Protein AF-A0A7K2QLK9-F1 (afdb_monomer)

Radius of gyration: 21.39 Å; Cα contacts (8 Å, |Δi|>4): 181; chains: 1; bounding box: 41×49×75 Å

Structure (mmCIF, N/CA/C/O backbone):
data_AF-A0A7K2QLK9-F1
#
_entry.id   AF-A0A7K2QLK9-F1
#
loop_
_atom_site.group_PDB
_atom_site.id
_atom_site.type_symbol
_atom_site.label_atom_id
_atom_site.label_alt_id
_atom_site.label_comp_id
_atom_site.label_asym_id
_atom_site.label_entity_id
_atom_site.label_seq_id
_atom_site.pdbx_PDB_ins_code
_atom_site.Cartn_x
_atom_site.Cartn_y
_atom_site.Cartn_z
_atom_site.occupancy
_atom_site.B_iso_or_equiv
_atom_site.auth_seq_id
_atom_site.auth_comp_id
_atom_site.auth_asym_id
_atom_site.auth_atom_id
_atom_site.pdbx_PDB_model_num
ATOM 1 N N . MET A 1 1 ? -3.132 -25.013 -10.137 1.00 38.31 1 MET A N 1
ATOM 2 C CA . MET A 1 1 ? -3.754 -23.718 -9.795 1.00 38.31 1 MET A CA 1
ATOM 3 C C . MET A 1 1 ? -3.634 -22.812 -11.002 1.00 38.31 1 MET A C 1
ATOM 5 O O . MET A 1 1 ? -2.524 -22.435 -11.363 1.00 38.31 1 MET A O 1
ATOM 9 N N . SER A 1 2 ? -4.744 -22.579 -11.692 1.00 38.72 2 SER A N 1
ATOM 10 C CA . SER A 1 2 ? -4.809 -21.760 -12.900 1.00 38.72 2 SER A CA 1
ATOM 11 C C . SER A 1 2 ? -4.421 -20.329 -12.540 1.00 38.72 2 SER A C 1
ATOM 13 O O . SER A 1 2 ? -5.038 -19.720 -11.672 1.00 38.72 2 SER A O 1
ATOM 15 N N . ARG A 1 3 ? -3.359 -19.808 -13.154 1.00 53.41 3 ARG A N 1
ATOM 16 C CA . ARG A 1 3 ? -2.994 -18.397 -13.042 1.00 53.41 3 ARG A CA 1
ATOM 17 C C . ARG A 1 3 ? -4.071 -17.612 -13.781 1.00 53.41 3 ARG A C 1
ATOM 19 O O . ARG A 1 3 ? -3.966 -17.461 -14.993 1.00 53.41 3 ARG A O 1
ATOM 26 N N . GLU A 1 4 ? -5.110 -17.172 -13.076 1.00 55.44 4 GLU A N 1
ATOM 27 C CA . GLU A 1 4 ? -6.045 -16.193 -13.623 1.00 55.44 4 GLU A CA 1
ATOM 28 C C . GLU A 1 4 ? -5.219 -14.997 -14.097 1.00 55.44 4 GLU A C 1
ATOM 30 O O . GLU A 1 4 ? -4.499 -14.347 -13.328 1.00 55.44 4 GLU A O 1
ATOM 35 N N . LEU A 1 5 ? -5.210 -14.797 -15.411 1.00 55.34 5 LEU A N 1
ATOM 36 C CA . LEU A 1 5 ? -4.571 -13.659 -16.042 1.00 55.34 5 LEU A CA 1
ATOM 37 C C . LEU A 1 5 ? -5.441 -12.453 -15.699 1.00 55.34 5 LEU A C 1
ATOM 39 O O . LEU A 1 5 ? -6.409 -12.171 -16.393 1.00 55.34 5 LEU A O 1
ATOM 43 N N . ARG A 1 6 ? -5.126 -11.791 -14.582 1.00 70.88 6 ARG A N 1
ATOM 44 C CA . ARG A 1 6 ? -5.717 -10.495 -14.250 1.00 70.88 6 ARG A CA 1
ATOM 45 C C . ARG A 1 6 ? -5.474 -9.523 -15.402 1.00 70.88 6 ARG A C 1
ATOM 47 O O . ARG A 1 6 ? -4.388 -9.508 -15.990 1.00 70.88 6 ARG A O 1
ATOM 54 N N . GLU A 1 7 ? -6.492 -8.725 -15.697 1.00 86.31 7 GLU A N 1
ATOM 55 C CA . GLU A 1 7 ? -6.406 -7.653 -16.682 1.00 86.31 7 GLU A CA 1
ATOM 56 C C . GLU A 1 7 ? -5.314 -6.637 -16.296 1.00 86.31 7 GLU A C 1
ATOM 58 O O . GLU A 1 7 ? -4.967 -6.512 -15.113 1.00 86.31 7 GLU A O 1
ATOM 63 N N . PRO A 1 8 ? -4.729 -5.920 -17.271 1.00 93.31 8 PRO A N 1
ATOM 64 C CA . PRO A 1 8 ? -3.784 -4.846 -16.994 1.00 93.31 8 PRO A CA 1
ATOM 65 C C . PRO A 1 8 ? -4.350 -3.823 -15.997 1.00 93.31 8 PRO A C 1
ATOM 67 O O . PRO A 1 8 ? -5.506 -3.418 -16.077 1.00 93.31 8 PRO A O 1
ATOM 70 N N . ASN A 1 9 ? -3.520 -3.353 -15.065 1.00 95.81 9 ASN A N 1
ATOM 71 C CA . ASN A 1 9 ? -3.893 -2.284 -14.146 1.00 95.81 9 ASN A CA 1
ATOM 72 C C . ASN A 1 9 ? -3.716 -0.922 -14.837 1.00 95.81 9 ASN A C 1
ATOM 74 O O . ASN A 1 9 ? -2.707 -0.229 -14.659 1.00 95.81 9 ASN A O 1
ATOM 78 N N . GLU A 1 10 ? -4.711 -0.549 -15.641 1.00 96.50 10 GLU A N 1
ATOM 79 C CA . GLU A 1 10 ? -4.739 0.722 -16.373 1.00 96.50 10 GLU A CA 1
ATOM 80 C C . GLU A 1 10 ? -4.730 1.934 -15.435 1.00 96.50 10 GLU A C 1
ATOM 82 O O . GLU A 1 10 ? -4.076 2.934 -15.727 1.00 96.50 10 GLU A O 1
ATOM 87 N N . LYS A 1 11 ? -5.376 1.820 -14.266 1.00 96.69 11 LYS A N 1
ATOM 88 C CA . LYS A 1 11 ? -5.409 2.872 -13.239 1.00 96.69 11 LYS A CA 1
ATOM 89 C C . LYS A 1 11 ? -4.005 3.234 -12.757 1.00 96.69 11 LYS A C 1
ATOM 91 O O . LYS A 1 11 ? -3.632 4.405 -12.759 1.00 96.69 11 LYS A O 1
ATOM 96 N N . LEU A 1 12 ? -3.195 2.234 -12.400 1.00 96.88 12 LEU A N 1
ATOM 97 C CA . LEU A 1 12 ? -1.805 2.461 -12.005 1.00 96.88 12 LEU A CA 1
ATOM 98 C C . LEU A 1 12 ? -0.996 3.074 -13.155 1.00 96.88 12 LEU A C 1
ATOM 100 O O . LEU A 1 12 ? -0.239 4.014 -12.927 1.00 96.88 12 LEU A O 1
ATOM 104 N N . GLY A 1 13 ? -1.173 2.584 -14.386 1.00 96.81 13 GLY A N 1
ATOM 105 C CA . GLY A 1 13 ? -0.514 3.147 -15.567 1.00 96.81 13 GLY A CA 1
ATOM 106 C C . GLY A 1 13 ? -0.833 4.632 -15.778 1.00 96.81 13 GLY A C 1
ATOM 107 O O . GLY A 1 13 ? 0.081 5.444 -15.933 1.00 96.81 13 GLY A O 1
ATOM 108 N N . ALA A 1 14 ? -2.115 4.997 -15.713 1.00 97.31 14 ALA A N 1
ATOM 109 C CA . ALA A 1 14 ? -2.587 6.370 -15.871 1.00 97.31 14 ALA A CA 1
ATOM 110 C C . ALA A 1 14 ? -2.028 7.298 -14.785 1.00 97.31 14 ALA A C 1
ATOM 112 O O . ALA A 1 14 ? -1.502 8.368 -15.091 1.00 97.31 14 ALA A O 1
ATOM 113 N N . VAL A 1 15 ? -2.062 6.875 -13.520 1.00 97.00 15 VAL A N 1
ATOM 114 C CA . VAL A 1 15 ? -1.555 7.684 -12.405 1.00 97.00 15 VAL A CA 1
ATOM 115 C C . VAL A 1 15 ? -0.035 7.873 -12.482 1.00 97.00 15 VAL A C 1
ATOM 117 O O . VAL A 1 15 ? 0.462 8.962 -12.191 1.00 97.00 15 VAL A O 1
ATOM 120 N N . LEU A 1 16 ? 0.725 6.863 -12.924 1.00 97.31 16 LEU A N 1
ATOM 121 C CA . LEU A 1 16 ? 2.170 7.011 -13.139 1.00 97.31 16 LEU A CA 1
ATOM 122 C C . LEU A 1 16 ? 2.493 8.014 -14.250 1.00 97.31 16 LEU A C 1
ATOM 124 O O . LEU A 1 16 ? 3.420 8.813 -14.087 1.00 97.31 16 LEU A O 1
ATOM 128 N N . ALA A 1 17 ? 1.718 8.002 -15.339 1.00 96.75 17 ALA A N 1
ATOM 129 C CA . ALA A 1 17 ? 1.845 8.976 -16.418 1.00 96.75 17 ALA A CA 1
ATOM 130 C C . ALA A 1 17 ? 1.525 10.397 -15.928 1.00 96.75 17 ALA A C 1
ATOM 132 O O . ALA A 1 17 ? 2.330 11.304 -16.134 1.00 96.75 17 ALA A O 1
ATOM 133 N N . LEU A 1 18 ? 0.417 10.573 -15.199 1.00 95.81 18 LEU A N 1
ATOM 134 C CA . LEU A 1 18 ? 0.027 11.855 -14.597 1.00 95.81 18 LEU A CA 1
ATOM 135 C C . LEU A 1 18 ? 1.088 12.393 -13.626 1.00 95.81 18 LEU A C 1
ATOM 137 O O . LEU A 1 18 ? 1.395 13.581 -13.635 1.00 95.81 18 LEU A O 1
ATOM 141 N N . ALA A 1 19 ? 1.686 11.523 -12.809 1.00 94.94 19 ALA A N 1
ATOM 142 C CA . ALA A 1 19 ? 2.735 11.899 -11.864 1.00 94.94 19 ALA A CA 1
ATOM 143 C C . ALA A 1 19 ? 4.116 12.115 -12.519 1.00 94.94 19 ALA A C 1
ATOM 145 O O . ALA A 1 19 ? 5.064 12.530 -11.840 1.00 94.94 19 ALA A O 1
ATOM 146 N N . GLY A 1 20 ? 4.274 11.782 -13.806 1.00 96.50 20 GLY A N 1
ATOM 147 C CA . GLY A 1 20 ? 5.565 11.793 -14.496 1.00 96.50 20 GLY A CA 1
ATOM 148 C C . GLY A 1 20 ? 6.597 10.864 -13.843 1.00 96.50 20 GLY A C 1
ATOM 149 O O . GLY A 1 20 ? 7.784 11.194 -13.773 1.00 96.50 20 GLY A O 1
ATOM 150 N N . ILE A 1 21 ? 6.158 9.728 -13.287 1.00 97.00 21 ILE A N 1
ATOM 151 C CA . ILE A 1 21 ? 7.034 8.748 -12.634 1.00 97.00 21 ILE A CA 1
ATOM 152 C C . ILE A 1 21 ? 7.362 7.617 -13.609 1.00 97.00 21 ILE A C 1
ATOM 154 O O . ILE A 1 21 ? 6.481 6.906 -14.078 1.00 97.00 21 ILE A O 1
ATOM 158 N N . SER A 1 22 ? 8.654 7.373 -13.835 1.00 97.75 22 SER A N 1
ATOM 159 C CA . SER A 1 22 ? 9.108 6.178 -14.552 1.00 97.75 22 SER A CA 1
ATOM 160 C C . SER A 1 22 ? 9.028 4.919 -13.680 1.00 97.75 22 SER A C 1
ATOM 162 O O . SER A 1 22 ? 9.177 4.986 -12.459 1.00 97.75 22 SER A O 1
ATOM 164 N N . ASN A 1 23 ? 8.909 3.743 -14.305 1.00 98.19 23 ASN A N 1
ATOM 165 C CA . ASN A 1 23 ? 8.899 2.452 -13.599 1.00 98.19 23 ASN A CA 1
ATOM 166 C C . ASN A 1 23 ? 10.133 2.252 -12.704 1.00 98.19 23 ASN A C 1
ATOM 168 O O . ASN A 1 23 ? 10.017 1.798 -11.569 1.00 98.19 23 ASN A O 1
ATOM 172 N N . ALA A 1 24 ? 11.319 2.625 -13.192 1.00 98.06 24 ALA A N 1
ATOM 173 C CA . ALA A 1 24 ? 12.546 2.567 -12.398 1.00 98.06 24 ALA A CA 1
ATOM 174 C C . ALA A 1 24 ? 12.509 3.554 -11.217 1.00 98.06 24 ALA A C 1
ATOM 176 O O . ALA A 1 24 ? 12.923 3.214 -10.110 1.00 98.06 24 ALA A O 1
ATOM 177 N N . GLY A 1 25 ? 11.977 4.762 -11.438 1.00 97.94 25 GLY A N 1
ATOM 178 C CA . GLY A 1 25 ? 11.821 5.773 -10.396 1.00 97.94 25 GLY A CA 1
ATOM 179 C C . GLY A 1 25 ? 10.823 5.365 -9.312 1.00 97.94 25 GLY A C 1
ATOM 180 O O . GLY A 1 25 ? 11.072 5.625 -8.136 1.00 97.94 25 GLY A O 1
ATOM 181 N N . LEU A 1 26 ? 9.722 4.702 -9.684 1.00 98.12 26 LEU A N 1
ATOM 182 C CA . LEU A 1 26 ? 8.773 4.143 -8.721 1.00 98.12 26 LEU A CA 1
ATOM 183 C C . LEU A 1 26 ? 9.428 3.038 -7.896 1.00 98.12 26 LEU A C 1
ATOM 185 O O . LEU A 1 26 ? 9.380 3.099 -6.674 1.00 98.12 26 LEU A O 1
ATOM 189 N N . ALA A 1 27 ? 10.069 2.066 -8.552 1.00 98.06 27 ALA A N 1
ATOM 190 C CA . ALA A 1 27 ? 10.718 0.945 -7.877 1.00 98.06 27 ALA A CA 1
ATOM 191 C C . ALA A 1 27 ? 11.729 1.423 -6.825 1.00 98.06 27 ALA A C 1
ATOM 193 O O . ALA A 1 27 ? 11.698 0.965 -5.685 1.00 98.06 27 ALA A O 1
ATOM 194 N N . ARG A 1 28 ? 12.562 2.410 -7.186 1.00 98.06 28 ARG A N 1
ATOM 195 C CA . ARG A 1 28 ? 13.509 3.039 -6.260 1.00 98.06 28 ARG A CA 1
ATOM 196 C C . ARG A 1 28 ? 12.800 3.653 -5.052 1.00 98.06 28 ARG A C 1
ATOM 198 O O . ARG A 1 28 ? 13.114 3.279 -3.933 1.00 98.06 28 ARG A O 1
ATOM 205 N N . ARG A 1 29 ? 11.797 4.512 -5.269 1.00 96.75 29 ARG A N 1
ATOM 206 C CA . ARG A 1 29 ? 11.040 5.146 -4.173 1.00 96.75 29 ARG A CA 1
ATOM 207 C C . ARG A 1 29 ? 10.337 4.136 -3.266 1.00 96.75 29 ARG A C 1
ATOM 209 O O . ARG A 1 29 ? 10.326 4.325 -2.057 1.00 96.75 29 ARG A O 1
ATOM 216 N N . VAL A 1 30 ? 9.767 3.071 -3.828 1.00 95.44 30 VAL A N 1
ATOM 217 C CA . VAL A 1 30 ? 9.118 2.006 -3.046 1.00 95.44 30 VAL A CA 1
ATOM 218 C C . VAL A 1 30 ? 10.138 1.277 -2.172 1.00 95.44 30 VAL A C 1
ATOM 220 O O . VAL A 1 30 ? 9.861 1.037 -1.000 1.00 95.44 30 VAL A O 1
ATOM 223 N N . ASN A 1 31 ? 11.318 0.957 -2.708 1.00 95.38 31 ASN A N 1
ATOM 224 C CA . ASN A 1 31 ? 12.384 0.338 -1.921 1.00 95.38 31 ASN A CA 1
ATOM 225 C C . ASN A 1 31 ? 12.916 1.293 -0.841 1.00 95.38 31 ASN A C 1
ATOM 227 O O . ASN A 1 31 ? 13.104 0.857 0.289 1.00 95.38 31 ASN A O 1
ATOM 231 N N . ASP A 1 32 ? 13.099 2.579 -1.159 1.00 94.81 32 ASP A N 1
ATOM 232 C CA . ASP A 1 32 ? 13.569 3.599 -0.212 1.00 94.81 32 ASP A CA 1
ATOM 233 C C . ASP A 1 32 ? 12.579 3.767 0.955 1.00 94.81 32 ASP A C 1
ATOM 235 O O . ASP A 1 32 ? 12.976 3.748 2.120 1.00 94.81 32 ASP A O 1
ATOM 239 N N . LEU A 1 33 ? 11.276 3.864 0.661 1.00 91.19 33 LEU A N 1
ATOM 240 C CA . LEU A 1 33 ? 10.224 3.908 1.683 1.00 91.19 33 LEU A CA 1
ATOM 241 C C . LEU A 1 33 ? 10.143 2.597 2.477 1.00 91.19 33 LEU A C 1
ATOM 243 O O . LEU A 1 33 ? 9.927 2.620 3.686 1.00 91.19 33 LEU A O 1
ATOM 247 N N . GLY A 1 34 ? 10.335 1.452 1.817 1.00 86.94 34 GLY A N 1
ATOM 248 C CA . GLY A 1 34 ? 10.421 0.155 2.483 1.00 86.94 34 GLY A CA 1
ATOM 249 C C . 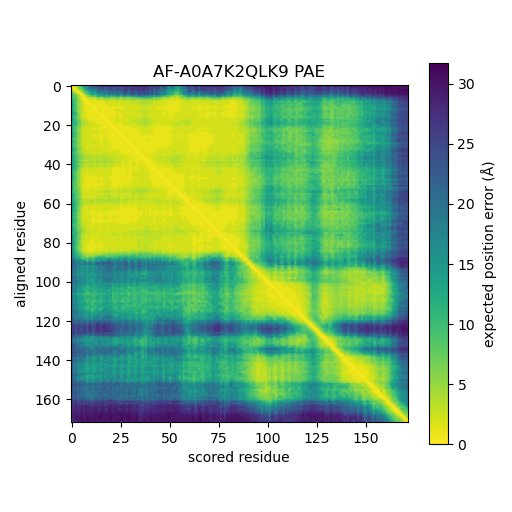GLY A 1 34 ? 11.572 0.107 3.484 1.00 86.94 34 GLY A C 1
ATOM 250 O O . GLY A 1 34 ? 11.359 -0.252 4.639 1.00 86.94 34 GLY A O 1
ATOM 251 N N . ALA A 1 35 ? 12.762 0.550 3.076 1.00 88.38 35 ALA A N 1
ATOM 252 C CA . ALA A 1 35 ? 13.949 0.592 3.922 1.00 88.38 35 ALA A CA 1
ATOM 253 C C . ALA A 1 35 ? 13.759 1.513 5.138 1.00 88.38 35 ALA A C 1
ATOM 255 O O . ALA A 1 35 ? 14.127 1.135 6.248 1.00 88.38 35 ALA A O 1
ATOM 256 N N . GLN A 1 36 ? 13.108 2.670 4.966 1.00 86.75 36 GLN A N 1
ATOM 257 C CA . GLN A 1 36 ? 12.740 3.562 6.078 1.00 86.75 36 GLN A CA 1
ATOM 258 C C . GLN A 1 36 ? 11.809 2.890 7.099 1.00 86.75 36 GLN A C 1
ATOM 260 O O . GLN A 1 36 ? 11.834 3.239 8.276 1.00 86.75 36 GLN A O 1
ATOM 265 N N . ARG A 1 37 ? 11.008 1.908 6.666 1.00 81.44 37 ARG A N 1
ATOM 266 C CA . ARG A 1 37 ? 10.135 1.090 7.525 1.00 81.44 37 ARG A CA 1
ATOM 267 C C . ARG A 1 37 ? 10.793 -0.219 7.987 1.00 81.44 37 ARG A C 1
ATOM 269 O O . ARG A 1 37 ? 10.111 -1.081 8.532 1.00 81.44 37 ARG A O 1
ATOM 276 N N . GLY A 1 38 ? 12.098 -0.391 7.762 1.00 81.38 38 GLY A N 1
ATOM 277 C CA . GLY A 1 38 ? 12.840 -1.601 8.133 1.00 81.38 38 GLY A CA 1
ATOM 278 C C . GLY A 1 38 ? 12.540 -2.827 7.262 1.00 81.38 38 GLY A C 1
ATOM 279 O O . GLY A 1 38 ? 12.857 -3.945 7.661 1.00 81.38 38 GLY A O 1
ATOM 280 N N . LEU A 1 39 ? 11.930 -2.640 6.087 1.00 82.19 39 LEU A N 1
ATOM 281 C CA . LEU A 1 39 ? 11.612 -3.707 5.137 1.00 82.19 39 LEU A CA 1
ATOM 282 C C . LEU A 1 39 ? 12.741 -3.876 4.119 1.00 82.19 39 LEU A C 1
ATOM 284 O O . LEU A 1 39 ? 13.199 -2.908 3.509 1.00 82.19 39 LEU A O 1
ATOM 288 N N . THR A 1 40 ? 13.135 -5.121 3.855 1.00 87.44 40 THR A N 1
ATOM 289 C CA . THR A 1 40 ? 14.094 -5.426 2.782 1.00 87.44 40 THR A CA 1
ATOM 290 C C . THR A 1 40 ? 13.354 -5.731 1.480 1.00 87.44 40 THR A C 1
ATOM 292 O O . THR A 1 40 ? 12.972 -6.870 1.220 1.00 87.44 40 THR A O 1
ATOM 295 N N . LEU A 1 41 ? 13.154 -4.708 0.645 1.00 88.50 41 LEU A N 1
ATOM 296 C CA . LEU A 1 41 ? 12.480 -4.820 -0.655 1.00 88.50 41 LEU A CA 1
ATOM 297 C C . LEU A 1 41 ? 13.483 -4.699 -1.809 1.00 88.50 41 LEU A C 1
ATOM 299 O O . LEU A 1 41 ? 14.454 -3.949 -1.733 1.00 88.50 41 LEU A O 1
ATOM 303 N N . ARG A 1 42 ? 13.255 -5.452 -2.891 1.00 94.06 42 ARG A N 1
ATOM 304 C CA . ARG A 1 42 ? 14.125 -5.474 -4.082 1.00 94.06 42 ARG A CA 1
ATOM 305 C C . ARG A 1 42 ? 13.317 -5.364 -5.372 1.00 94.06 42 ARG A C 1
ATOM 307 O O . ARG A 1 42 ? 13.474 -6.173 -6.283 1.00 94.06 42 ARG A O 1
ATOM 314 N N . TYR A 1 43 ? 12.425 -4.381 -5.442 1.00 96.88 43 TYR A N 1
ATOM 315 C CA . TYR A 1 43 ? 11.674 -4.126 -6.667 1.00 96.88 43 TYR A CA 1
ATOM 316 C C . TYR A 1 43 ? 12.528 -3.417 -7.712 1.00 96.88 43 TYR A C 1
ATOM 318 O O . TYR A 1 43 ? 13.379 -2.587 -7.395 1.00 96.88 43 TYR A O 1
ATOM 326 N N . ASP A 1 44 ? 12.259 -3.726 -8.973 1.00 98.00 44 ASP A N 1
ATOM 327 C CA . ASP A 1 44 ? 12.920 -3.155 -10.140 1.00 98.00 44 ASP A CA 1
ATOM 328 C C . ASP A 1 44 ? 11.891 -2.626 -11.154 1.00 98.00 44 ASP A C 1
ATOM 330 O O . ASP A 1 44 ? 10.673 -2.754 -10.983 1.00 98.00 44 ASP A O 1
ATOM 334 N N . LYS A 1 45 ? 12.377 -2.042 -12.257 1.00 97.88 45 LYS A N 1
ATOM 335 C CA . LYS A 1 45 ? 11.508 -1.553 -13.341 1.00 97.88 45 LYS A CA 1
ATOM 336 C C . LYS A 1 45 ? 10.586 -2.647 -13.894 1.00 97.88 45 LYS A C 1
ATOM 338 O O . LYS A 1 45 ? 9.477 -2.346 -14.330 1.00 97.88 45 LYS A O 1
ATOM 343 N N . THR A 1 46 ? 11.045 -3.900 -13.893 1.00 98.00 46 THR A N 1
ATOM 344 C CA . THR A 1 46 ? 10.317 -5.056 -14.427 1.00 98.00 46 THR A CA 1
ATOM 345 C C . THR A 1 46 ? 9.162 -5.443 -13.511 1.00 98.00 46 THR A C 1
ATOM 347 O O . THR A 1 46 ? 8.076 -5.760 -13.990 1.00 98.00 46 THR A O 1
ATOM 350 N N . SER A 1 47 ? 9.376 -5.382 -12.197 1.00 97.31 47 SER A N 1
ATOM 351 C CA . SER A 1 47 ? 8.359 -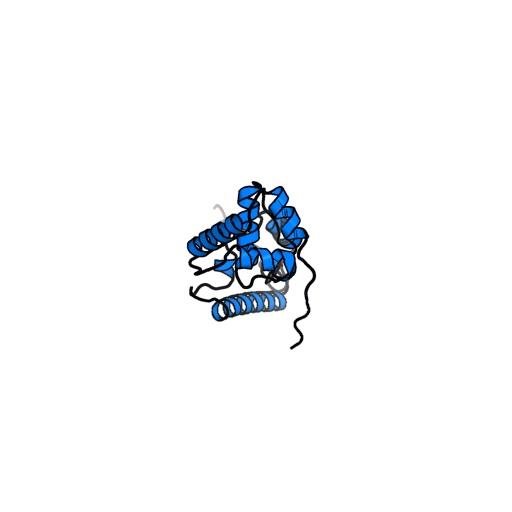5.583 -11.166 1.00 97.31 47 SER A CA 1
ATOM 352 C C . SER A 1 47 ? 7.205 -4.609 -11.377 1.00 97.31 47 SER A C 1
ATOM 354 O O . SER A 1 47 ? 6.067 -5.041 -11.545 1.00 97.31 47 SER A O 1
ATOM 356 N N . VAL A 1 48 ? 7.523 -3.316 -11.511 1.00 97.75 48 VAL A N 1
ATOM 357 C CA . VAL A 1 48 ? 6.525 -2.267 -11.775 1.00 97.75 48 VAL A CA 1
ATOM 358 C C . VAL A 1 48 ? 5.820 -2.485 -13.110 1.00 97.75 48 VAL A C 1
ATOM 360 O O . VAL A 1 48 ? 4.594 -2.440 -13.176 1.00 97.75 48 VAL A O 1
ATOM 363 N N . ALA A 1 49 ? 6.570 -2.799 -14.169 1.00 97.31 49 ALA A N 1
ATOM 364 C CA . ALA A 1 49 ? 5.983 -3.091 -15.471 1.00 97.31 49 ALA A CA 1
ATOM 365 C C . ALA A 1 49 ? 4.985 -4.257 -15.402 1.00 97.31 49 ALA A C 1
ATOM 367 O O . ALA A 1 49 ? 3.960 -4.214 -16.073 1.00 97.31 49 ALA A O 1
ATOM 368 N N . ARG A 1 50 ? 5.242 -5.284 -14.583 1.00 96.75 50 ARG A N 1
ATOM 369 C CA . ARG A 1 50 ? 4.316 -6.410 -14.381 1.00 96.75 50 ARG A CA 1
ATOM 370 C C . ARG A 1 50 ? 3.084 -6.031 -13.556 1.00 96.75 50 ARG A C 1
ATOM 372 O O . ARG A 1 50 ? 2.022 -6.585 -13.823 1.00 96.75 50 ARG A O 1
ATOM 379 N N . TRP A 1 51 ? 3.194 -5.110 -12.599 1.00 96.06 51 TRP A N 1
ATOM 380 C CA . TRP A 1 51 ? 2.024 -4.589 -11.876 1.00 96.06 51 TRP A CA 1
ATOM 381 C C . TRP A 1 51 ? 1.063 -3.865 -12.817 1.00 96.06 51 TRP A C 1
ATOM 383 O O . TRP A 1 51 ? -0.139 -4.085 -12.745 1.00 96.06 51 TRP A O 1
ATOM 393 N N . VAL A 1 52 ? 1.605 -3.074 -13.748 1.00 96.44 52 VAL A N 1
ATOM 394 C CA . VAL A 1 52 ? 0.815 -2.351 -14.754 1.00 96.44 52 VAL A CA 1
ATOM 395 C C . VAL A 1 52 ? 0.307 -3.299 -15.842 1.00 96.44 52 VAL A C 1
ATOM 397 O O . VAL A 1 52 ? -0.889 -3.486 -15.997 1.00 96.44 52 VAL A O 1
ATOM 400 N N . SER A 1 53 ? 1.203 -3.952 -16.583 1.00 95.62 53 SER A N 1
ATOM 401 C CA . SER A 1 53 ? 0.831 -4.707 -17.794 1.00 95.62 53 SER A CA 1
ATOM 402 C C . SER A 1 53 ? 0.136 -6.041 -17.535 1.00 95.62 53 SER A C 1
ATOM 404 O O . SER A 1 53 ? -0.594 -6.512 -18.397 1.00 95.62 53 SER A O 1
ATOM 406 N N . LYS A 1 54 ? 0.384 -6.684 -16.387 1.00 93.38 54 LYS A N 1
ATOM 407 C CA . LYS A 1 54 ? -0.154 -8.020 -16.070 1.00 93.38 54 LYS A CA 1
ATOM 408 C C . LYS A 1 54 ? -1.120 -8.017 -14.887 1.00 93.38 54 LYS A C 1
ATOM 410 O O . LYS A 1 54 ? -1.402 -9.091 -14.361 1.00 93.38 54 LYS A O 1
ATOM 415 N N . GLY A 1 55 ? -1.489 -6.836 -14.384 1.00 91.69 55 GLY A N 1
ATOM 416 C CA . GLY A 1 55 ? -2.345 -6.704 -13.203 1.00 91.69 55 GLY A CA 1
ATOM 417 C C . GLY A 1 55 ? -1.806 -7.424 -11.965 1.00 91.69 55 GLY A C 1
ATOM 418 O O . GLY A 1 55 ? -2.578 -7.852 -11.107 1.00 91.69 55 GLY A O 1
ATOM 419 N N . MET A 1 56 ? -0.486 -7.647 -11.875 1.00 91.81 56 MET A N 1
ATOM 420 C CA . MET A 1 56 ? 0.078 -8.347 -10.723 1.00 91.81 56 MET A CA 1
ATOM 421 C C . MET A 1 56 ? -0.083 -7.485 -9.477 1.00 91.81 56 MET A C 1
ATOM 423 O O . MET A 1 56 ? 0.427 -6.368 -9.428 1.00 91.81 56 MET A O 1
ATOM 427 N N . VAL A 1 57 ? -0.71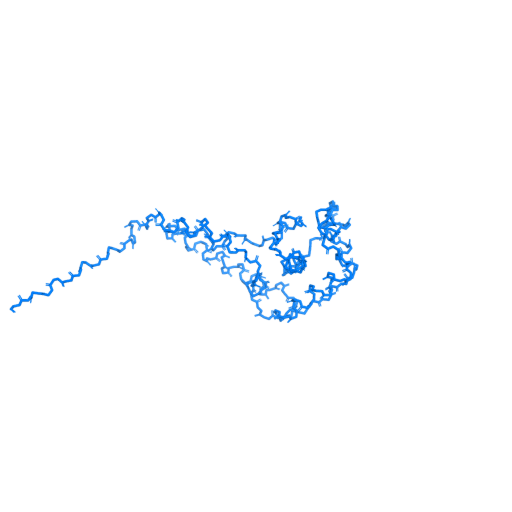7 -8.038 -8.448 1.00 88.75 57 VAL A N 1
ATOM 428 C CA . VAL A 1 57 ? -0.885 -7.348 -7.170 1.00 88.75 57 VAL A CA 1
ATOM 429 C C . VAL A 1 57 ? 0.390 -7.529 -6.336 1.00 88.75 57 VAL A C 1
ATOM 431 O O . VAL A 1 57 ? 0.743 -8.671 -6.009 1.00 88.75 57 VAL A O 1
ATOM 434 N N . PRO A 1 58 ? 1.119 -6.447 -6.011 1.00 88.44 58 PRO A N 1
ATOM 435 C CA . PRO A 1 58 ? 2.256 -6.529 -5.106 1.00 88.44 58 PRO A CA 1
ATOM 436 C C . PRO A 1 58 ? 1.794 -6.946 -3.706 1.00 88.44 58 PRO A C 1
ATOM 438 O O . PRO A 1 58 ? 0.705 -6.590 -3.273 1.00 88.44 58 PRO A O 1
ATOM 441 N N . GLN A 1 59 ? 2.619 -7.723 -3.006 1.00 82.81 59 GLN A N 1
ATOM 442 C CA . GLN A 1 59 ? 2.245 -8.341 -1.732 1.00 82.81 59 GLN A CA 1
ATOM 443 C C . GLN A 1 59 ? 2.732 -7.527 -0.526 1.00 82.81 59 GLN A C 1
ATOM 445 O O . GLN A 1 59 ? 3.674 -6.732 -0.624 1.00 82.81 59 GLN A O 1
ATOM 450 N N . GLY A 1 60 ? 2.106 -7.762 0.629 1.00 79.81 60 GLY A N 1
ATOM 451 C CA . GLY A 1 60 ? 2.484 -7.143 1.899 1.00 79.81 60 GLY A CA 1
ATOM 452 C C . GLY A 1 60 ? 2.334 -5.619 1.883 1.00 79.81 60 GLY A C 1
ATOM 453 O O . GLY A 1 60 ? 1.307 -5.091 1.472 1.00 79.81 60 GLY A O 1
ATOM 454 N N . ALA A 1 61 ? 3.376 -4.904 2.317 1.00 81.12 61 ALA A N 1
ATOM 455 C CA . ALA A 1 61 ? 3.384 -3.439 2.429 1.00 81.12 61 ALA A CA 1
ATOM 456 C C . ALA A 1 61 ? 3.358 -2.692 1.087 1.00 81.12 61 ALA A C 1
ATOM 458 O O . ALA A 1 61 ? 3.075 -1.495 1.028 1.00 81.12 61 ALA A O 1
ATOM 459 N N . ALA A 1 62 ? 3.725 -3.370 0.000 1.00 89.00 62 ALA A N 1
ATOM 460 C CA . ALA A 1 62 ? 4.070 -2.723 -1.257 1.00 89.00 62 ALA A CA 1
ATOM 461 C C . ALA A 1 62 ? 2.938 -1.900 -1.912 1.00 89.00 62 ALA A C 1
ATOM 463 O O . ALA A 1 62 ? 3.251 -0.798 -2.361 1.00 89.00 62 ALA A O 1
ATOM 464 N N . PRO A 1 63 ? 1.654 -2.320 -1.928 1.00 91.06 63 PRO A N 1
ATOM 465 C CA . PRO A 1 63 ? 0.549 -1.481 -2.408 1.00 91.06 63 PRO A CA 1
ATOM 466 C C . PRO A 1 63 ? 0.511 -0.096 -1.749 1.00 91.06 63 PRO A C 1
ATOM 468 O O . PRO A 1 63 ? 0.401 0.927 -2.424 1.00 91.06 63 PRO A O 1
ATOM 471 N N . HIS A 1 64 ? 0.691 -0.057 -0.430 1.00 87.00 64 HIS A N 1
ATOM 472 C CA . HIS A 1 64 ? 0.675 1.171 0.359 1.00 87.00 64 HIS A CA 1
ATOM 473 C C . HIS A 1 64 ? 1.928 2.024 0.138 1.00 87.00 64 HIS A C 1
ATOM 475 O O . HIS A 1 64 ? 1.849 3.249 0.072 1.00 87.00 64 HIS A O 1
ATOM 481 N N . LEU A 1 65 ? 3.090 1.391 -0.039 1.00 90.50 65 LEU A N 1
ATOM 482 C CA . LEU A 1 65 ? 4.327 2.088 -0.405 1.00 90.50 65 LEU A CA 1
ATOM 483 C C . LEU A 1 65 ? 4.243 2.708 -1.808 1.00 90.50 65 LEU A C 1
ATOM 485 O O . LEU A 1 65 ? 4.764 3.800 -2.023 1.00 90.50 65 LEU A O 1
ATOM 489 N N . ILE A 1 66 ? 3.566 2.045 -2.751 1.00 94.25 66 ILE A N 1
ATOM 490 C CA . ILE A 1 66 ? 3.294 2.582 -4.093 1.00 94.25 66 ILE A CA 1
ATOM 491 C C . ILE A 1 66 ? 2.397 3.816 -3.988 1.00 94.25 66 ILE A C 1
ATOM 493 O O . ILE A 1 66 ? 2.749 4.867 -4.524 1.00 94.25 66 ILE A O 1
ATOM 497 N N . ALA A 1 67 ? 1.283 3.710 -3.260 1.00 92.69 67 ALA A N 1
ATOM 498 C CA . ALA A 1 67 ? 0.383 4.830 -3.001 1.00 92.69 67 ALA A CA 1
ATOM 499 C C . ALA A 1 67 ? 1.114 6.023 -2.361 1.00 92.69 67 ALA A C 1
ATOM 501 O O . ALA A 1 67 ? 0.995 7.148 -2.843 1.00 92.69 67 ALA A O 1
ATOM 502 N N . ALA A 1 68 ? 1.942 5.777 -1.342 1.00 90.38 68 ALA A N 1
ATOM 503 C CA . ALA A 1 68 ? 2.739 6.812 -0.688 1.00 90.38 68 ALA A CA 1
ATOM 504 C C . ALA A 1 68 ? 3.765 7.457 -1.637 1.00 90.38 68 ALA A C 1
ATOM 506 O O . ALA A 1 68 ? 3.888 8.680 -1.673 1.00 90.38 68 ALA A O 1
ATOM 507 N N . ALA A 1 69 ? 4.475 6.661 -2.444 1.00 94.56 69 ALA A N 1
ATOM 508 C CA . ALA A 1 69 ? 5.461 7.166 -3.401 1.00 94.56 69 ALA A CA 1
ATOM 509 C C . ALA A 1 69 ? 4.829 8.057 -4.482 1.00 94.56 69 ALA A C 1
ATOM 511 O O . ALA A 1 69 ? 5.410 9.075 -4.867 1.00 94.56 69 ALA A O 1
ATOM 512 N N . ILE A 1 70 ? 3.649 7.675 -4.975 1.00 95.56 70 ILE A N 1
ATOM 513 C CA . ILE A 1 70 ? 2.883 8.459 -5.947 1.00 95.56 70 ILE A CA 1
ATOM 514 C C . ILE A 1 70 ? 2.318 9.715 -5.279 1.00 95.56 70 ILE A C 1
ATOM 516 O O . ILE A 1 70 ? 2.476 10.810 -5.815 1.00 95.56 70 ILE A O 1
ATOM 520 N N . GLY A 1 71 ? 1.715 9.583 -4.096 1.00 91.88 71 GLY A N 1
ATOM 521 C CA . GLY A 1 71 ? 1.136 10.710 -3.369 1.00 91.88 71 GLY A CA 1
ATOM 522 C C . GLY A 1 71 ? 2.165 11.783 -3.018 1.00 91.88 71 GLY A C 1
ATOM 523 O O . GLY A 1 71 ? 1.916 12.969 -3.222 1.00 91.88 71 GLY A O 1
ATOM 524 N N . ALA A 1 72 ? 3.373 11.378 -2.619 1.00 91.38 72 ALA A N 1
ATOM 525 C CA . ALA A 1 72 ? 4.487 12.296 -2.389 1.00 91.38 72 ALA A CA 1
ATOM 526 C C . ALA A 1 72 ? 4.886 13.079 -3.653 1.00 91.38 72 ALA A C 1
ATOM 528 O O . ALA A 1 72 ? 5.288 14.235 -3.563 1.00 91.38 72 ALA A O 1
ATOM 529 N N . LYS A 1 73 ? 4.763 12.474 -4.842 1.00 93.69 73 LYS A N 1
ATOM 530 C CA . LYS A 1 73 ? 5.049 13.146 -6.117 1.00 93.69 73 LYS A CA 1
ATOM 531 C C . LYS A 1 73 ? 3.918 14.072 -6.563 1.00 93.69 73 LYS A C 1
ATOM 533 O O . LYS A 1 73 ? 4.206 15.110 -7.150 1.00 93.69 73 LYS A O 1
ATOM 538 N N . LEU A 1 74 ? 2.667 13.691 -6.310 1.00 93.62 74 LEU A N 1
ATOM 539 C CA . LEU A 1 74 ? 1.479 14.474 -6.664 1.00 93.62 74 LEU A CA 1
ATOM 540 C C . LEU A 1 74 ? 1.144 15.573 -5.643 1.00 93.62 74 LEU A C 1
ATOM 542 O O . LEU A 1 74 ? 0.315 16.429 -5.933 1.00 93.62 74 LEU A O 1
ATOM 546 N N . GLY A 1 75 ? 1.750 15.551 -4.453 1.00 90.69 75 GLY A N 1
ATOM 547 C CA . GLY A 1 75 ? 1.465 16.511 -3.384 1.00 90.69 75 GLY A CA 1
ATOM 548 C C . GLY A 1 75 ? 0.115 16.293 -2.693 1.00 90.69 75 GLY A C 1
ATOM 549 O O . GLY A 1 75 ? -0.363 17.183 -1.995 1.00 90.69 75 GLY A O 1
ATOM 550 N N . ARG A 1 76 ? -0.511 15.123 -2.869 1.00 88.44 76 ARG A N 1
ATOM 551 C CA . ARG A 1 76 ? -1.769 14.752 -2.206 1.00 88.44 76 ARG A CA 1
ATOM 552 C C . ARG A 1 76 ? -1.803 13.266 -1.847 1.00 88.44 76 ARG A C 1
ATOM 554 O O . ARG A 1 76 ? -1.135 12.474 -2.512 1.00 88.44 76 ARG A O 1
ATOM 561 N N . PRO A 1 77 ? -2.610 12.852 -0.857 1.00 84.56 77 PRO A N 1
ATOM 562 C CA . PRO A 1 77 ? -2.877 11.438 -0.617 1.00 84.56 77 PRO A CA 1
ATOM 563 C C . PRO A 1 77 ? -3.487 10.760 -1.854 1.00 84.56 77 PRO A C 1
ATOM 565 O O . PRO A 1 77 ? -4.330 11.343 -2.542 1.00 84.56 77 PRO A O 1
ATOM 568 N N . VAL A 1 78 ? -3.063 9.522 -2.117 1.00 87.88 78 VAL A N 1
ATOM 569 C CA . VAL A 1 78 ? -3.573 8.674 -3.205 1.00 87.88 78 VAL A CA 1
ATOM 570 C C . VAL A 1 78 ? -4.076 7.367 -2.588 1.00 87.88 78 VAL A C 1
ATOM 572 O O . VAL A 1 78 ? -3.261 6.603 -2.072 1.00 87.88 78 VAL A O 1
ATOM 575 N N . PRO A 1 79 ? -5.391 7.101 -2.579 1.00 84.88 79 PRO A N 1
ATOM 576 C CA . PRO A 1 79 ? -5.942 5.869 -2.029 1.00 84.88 79 PRO A CA 1
ATOM 577 C C . PRO A 1 79 ? -5.731 4.676 -2.976 1.00 84.88 79 PRO A C 1
ATOM 579 O O . PRO A 1 79 ? -5.620 4.829 -4.193 1.00 84.88 79 PRO A O 1
ATOM 582 N N . LEU A 1 80 ? -5.734 3.454 -2.430 1.00 88.06 80 LEU A N 1
ATOM 583 C CA . LEU A 1 80 ? -5.460 2.233 -3.200 1.00 88.06 80 LEU A CA 1
ATOM 584 C C . LEU A 1 80 ? -6.441 1.994 -4.359 1.00 88.06 80 LEU A C 1
ATOM 586 O O . LEU A 1 80 ? -6.039 1.505 -5.415 1.00 88.06 80 LEU A O 1
ATOM 590 N N . HIS A 1 81 ? -7.713 2.372 -4.207 1.00 88.19 81 HIS A N 1
ATOM 591 C CA . HIS A 1 81 ? -8.711 2.228 -5.273 1.00 88.19 81 HIS A CA 1
ATOM 592 C C . HIS A 1 81 ? -8.428 3.112 -6.497 1.00 88.19 81 HIS A C 1
ATOM 594 O O . HIS A 1 81 ? -8.810 2.745 -7.614 1.00 88.19 81 HIS A O 1
ATOM 600 N N . GLU A 1 82 ? -7.739 4.242 -6.304 1.00 90.44 82 GLU A N 1
ATOM 601 C CA . GLU A 1 82 ? -7.355 5.165 -7.377 1.00 90.44 82 GLU A CA 1
ATOM 602 C C . GLU A 1 82 ? -6.256 4.561 -8.259 1.00 90.44 82 GLU A C 1
ATOM 604 O O . GLU A 1 82 ? -6.236 4.788 -9.461 1.00 90.44 82 GLU A O 1
ATOM 609 N N . ILE A 1 83 ? -5.397 3.717 -7.682 1.00 93.75 83 ILE A N 1
ATOM 610 C CA . ILE A 1 83 ? -4.317 3.013 -8.392 1.00 93.75 83 ILE A CA 1
ATOM 611 C C . ILE A 1 83 ? -4.656 1.548 -8.708 1.00 93.75 83 ILE A C 1
ATOM 613 O O . ILE A 1 83 ? -3.770 0.769 -9.051 1.00 93.75 83 ILE A O 1
ATOM 617 N N . GLY A 1 84 ? -5.924 1.146 -8.576 1.00 92.19 84 GLY A N 1
ATOM 618 C CA . GLY A 1 84 ? -6.370 -0.214 -8.904 1.00 92.19 84 GLY A CA 1
ATOM 619 C C . GLY A 1 84 ? -5.817 -1.306 -7.982 1.00 92.19 84 GLY A C 1
ATOM 620 O O . GLY A 1 84 ? -5.645 -2.438 -8.417 1.00 92.19 84 GLY A O 1
ATOM 621 N N . LEU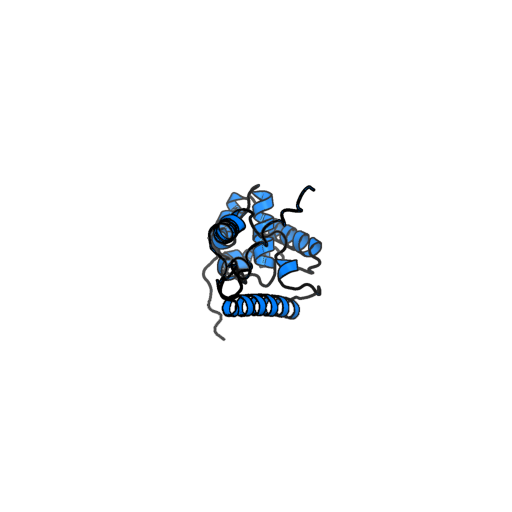 A 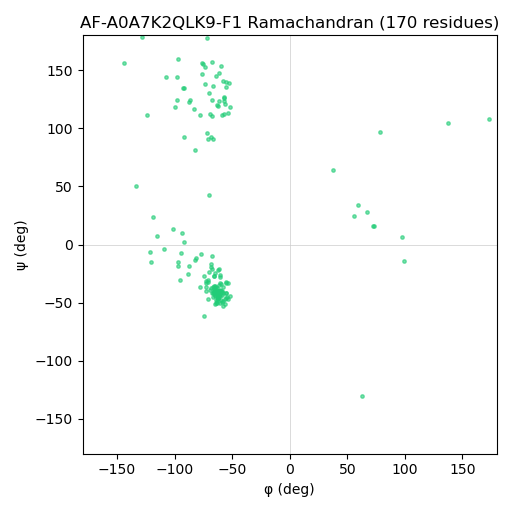1 85 ? -5.514 -0.971 -6.725 1.00 89.62 85 LEU A N 1
ATOM 622 C CA . LEU A 1 85 ? -4.996 -1.894 -5.706 1.00 89.62 85 LEU A CA 1
ATOM 623 C C . LEU A 1 85 ? -5.929 -2.014 -4.486 1.00 89.62 85 LEU A C 1
ATOM 625 O O . LEU A 1 85 ? -5.463 -2.358 -3.405 1.00 89.62 85 LEU A O 1
ATOM 629 N N . ALA A 1 86 ? -7.227 -1.719 -4.636 1.00 80.88 86 ALA A N 1
ATOM 630 C CA . ALA A 1 86 ? -8.202 -1.742 -3.534 1.00 80.88 86 ALA A CA 1
ATOM 631 C C . ALA A 1 86 ? -8.253 -3.096 -2.806 1.00 80.88 86 ALA A C 1
ATOM 633 O O . ALA A 1 86 ? -8.244 -3.129 -1.582 1.00 80.88 86 ALA A O 1
ATOM 634 N N . ASP A 1 87 ? -8.205 -4.202 -3.552 1.00 78.25 87 ASP A N 1
ATOM 635 C CA . ASP A 1 87 ? -8.238 -5.564 -2.994 1.00 78.25 87 ASP A CA 1
ATOM 636 C C . ASP A 1 87 ? -6.977 -5.927 -2.192 1.00 78.25 87 ASP A C 1
ATOM 638 O O . ASP A 1 87 ? -6.907 -6.985 -1.571 1.00 78.25 87 ASP A O 1
ATOM 642 N N . ALA A 1 88 ? -5.944 -5.083 -2.255 1.00 73.75 88 ALA A N 1
ATOM 643 C CA . ALA A 1 88 ? -4.705 -5.260 -1.515 1.00 73.75 88 ALA A CA 1
ATOM 644 C C . ALA A 1 88 ? -4.721 -4.545 -0.154 1.00 73.75 88 ALA A C 1
ATOM 646 O O . ALA A 1 88 ? -3.709 -4.564 0.551 1.00 73.75 88 ALA A O 1
ATOM 647 N N . ASP A 1 89 ? -5.837 -3.902 0.203 1.00 68.19 89 ASP A N 1
ATOM 648 C CA . ASP A 1 89 ? -6.061 -3.349 1.531 1.00 68.19 89 ASP A CA 1
ATOM 649 C C . ASP A 1 89 ? -6.438 -4.481 2.503 1.00 68.19 89 ASP A C 1
ATOM 651 O O . ASP A 1 89 ? -7.508 -5.078 2.361 1.00 68.19 89 ASP A O 1
ATOM 655 N N . PRO A 1 90 ? -5.579 -4.830 3.480 1.00 57.75 90 PRO A N 1
ATOM 656 C CA . PRO A 1 90 ? -5.880 -5.909 4.410 1.00 57.75 90 PRO A CA 1
ATOM 657 C C . PRO A 1 90 ? -7.040 -5.568 5.354 1.00 57.75 90 PRO A C 1
ATOM 659 O O . PRO A 1 90 ? -7.576 -6.498 5.951 1.00 57.75 90 PRO A O 1
ATOM 662 N N . ALA A 1 91 ? -7.420 -4.288 5.489 1.00 58.91 91 ALA A N 1
ATOM 663 C CA . ALA A 1 91 ? -8.697 -3.834 6.035 1.00 58.91 91 ALA A CA 1
ATOM 664 C C . ALA A 1 91 ? -8.699 -2.297 6.193 1.00 58.91 91 ALA A C 1
ATOM 666 O O . ALA A 1 91 ? -8.114 -1.800 7.161 1.00 58.91 91 ALA A O 1
ATOM 667 N N . PRO A 1 92 ? -9.438 -1.538 5.364 1.00 57.28 92 PRO A N 1
ATOM 668 C CA . PRO A 1 92 ? -9.570 -0.095 5.565 1.00 57.28 92 PRO A CA 1
ATOM 669 C C . PRO A 1 92 ? -10.358 0.256 6.837 1.00 57.28 92 PRO A C 1
ATOM 671 O O . PRO A 1 92 ? -10.233 1.367 7.345 1.00 57.28 92 PRO A O 1
ATOM 674 N N . GLU A 1 93 ? -11.168 -0.674 7.360 1.00 59.66 93 GLU A N 1
ATOM 675 C CA . GLU A 1 93 ? -12.157 -0.389 8.412 1.00 59.66 93 GLU A CA 1
ATOM 676 C C . GLU A 1 93 ? -11.973 -1.188 9.711 1.00 59.66 93 GLU A C 1
ATOM 678 O O . GLU A 1 93 ? -12.550 -0.830 10.745 1.00 59.66 93 GLU A O 1
ATOM 683 N N . VAL A 1 94 ? -11.170 -2.260 9.701 1.00 62.44 94 VAL A N 1
ATOM 684 C CA . VAL A 1 94 ? -10.958 -3.083 10.901 1.00 62.44 94 VAL A CA 1
ATOM 685 C C . VAL A 1 94 ? -10.145 -2.252 11.895 1.00 62.44 94 VAL A C 1
ATOM 687 O O . VAL A 1 94 ? -9.000 -1.893 11.639 1.00 62.44 94 VAL A O 1
ATOM 690 N N . GLY A 1 95 ? -10.783 -1.893 13.012 1.00 68.50 95 GLY A N 1
ATOM 691 C CA . GLY A 1 95 ? -10.259 -0.964 14.021 1.00 68.50 95 GLY A CA 1
ATOM 692 C C . GLY A 1 95 ? -10.782 0.471 13.926 1.00 68.50 95 GLY A C 1
ATOM 693 O O . GLY A 1 95 ? -10.663 1.206 14.901 1.00 68.50 95 GLY A O 1
ATOM 694 N N . LEU A 1 96 ? -11.425 0.853 12.818 1.00 77.31 96 LEU A N 1
ATOM 695 C CA . LEU A 1 96 ? -12.143 2.127 12.698 1.00 77.31 96 LEU A CA 1
ATOM 696 C C . LEU A 1 96 ? -13.647 1.977 12.963 1.00 77.31 96 LEU A C 1
ATOM 698 O O . LEU A 1 96 ? -14.318 2.963 13.218 1.00 77.31 96 LEU A O 1
ATOM 702 N N . ALA A 1 97 ? -14.207 0.767 12.964 1.00 76.06 97 ALA A N 1
ATOM 703 C CA . ALA A 1 97 ? -15.647 0.577 13.161 1.00 76.06 97 ALA A CA 1
ATOM 704 C C . ALA A 1 97 ? -16.182 0.993 14.555 1.00 76.06 97 ALA A C 1
ATOM 706 O O . ALA A 1 97 ? -17.363 1.318 14.655 1.00 76.06 97 ALA A O 1
ATOM 707 N N . PHE A 1 98 ? -15.342 1.006 15.606 1.00 75.69 98 PHE A N 1
ATOM 708 C CA . PHE A 1 98 ? -15.711 1.283 17.013 1.00 75.69 98 PHE A CA 1
ATOM 709 C C . PHE A 1 98 ? -17.084 0.700 17.426 1.00 75.69 98 PHE A C 1
ATOM 711 O O . PHE A 1 98 ? -18.011 1.457 17.738 1.00 75.69 98 PHE A O 1
ATOM 718 N N . PRO A 1 99 ? -17.234 -0.637 17.421 1.00 80.06 99 PRO A N 1
ATOM 719 C CA . PRO A 1 99 ? -18.497 -1.289 17.762 1.00 80.06 99 PRO A CA 1
ATOM 720 C C . PRO A 1 99 ? -18.940 -0.986 19.201 1.00 80.06 99 PRO A C 1
ATOM 722 O O . PRO A 1 99 ? -18.109 -0.799 20.093 1.00 80.06 99 PRO A O 1
ATOM 725 N N . ARG A 1 100 ? -20.260 -0.919 19.422 1.00 78.88 100 ARG A N 1
ATOM 726 C CA . ARG A 1 100 ? -20.856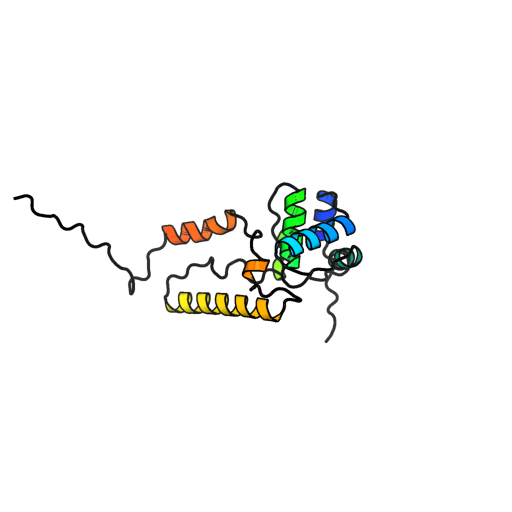 -0.590 20.734 1.00 78.88 100 ARG A CA 1
ATOM 727 C C . ARG A 1 100 ? -21.222 -1.830 21.542 1.00 78.88 100 ARG A C 1
ATOM 729 O O . ARG A 1 100 ? -21.143 -1.770 22.761 1.00 78.88 100 ARG A O 1
ATOM 736 N N . ASP A 1 101 ? -21.570 -2.925 20.868 1.00 84.75 101 ASP A N 1
ATOM 737 C CA . ASP A 1 101 ? -21.758 -4.231 21.501 1.00 84.75 101 ASP A CA 1
ATOM 738 C C . ASP A 1 101 ? -20.405 -4.783 21.963 1.00 84.75 101 ASP A C 1
ATOM 740 O O . ASP A 1 101 ? -19.440 -4.841 21.193 1.00 84.75 101 ASP A O 1
ATOM 744 N N . VAL A 1 102 ? -20.335 -5.224 23.220 1.00 86.69 102 VAL A N 1
ATOM 745 C CA . VAL A 1 102 ? -19.112 -5.801 23.798 1.00 86.69 102 VAL A CA 1
ATOM 746 C C . VAL A 1 102 ? -18.661 -7.028 23.004 1.00 86.69 102 VAL A C 1
ATOM 748 O O . VAL A 1 102 ? -17.466 -7.200 22.754 1.00 86.69 102 VAL A O 1
ATOM 751 N N . GLY A 1 103 ? -19.602 -7.872 22.570 1.00 88.56 103 GLY A N 1
ATOM 752 C CA . GLY A 1 103 ? -19.288 -9.059 21.779 1.00 88.56 103 GLY A CA 1
ATOM 753 C C . GLY A 1 103 ? -18.630 -8.702 20.446 1.00 88.56 103 GLY A C 1
ATOM 754 O O . GLY A 1 103 ? -17.640 -9.316 20.046 1.00 88.56 103 GLY A O 1
ATOM 755 N N . GLU A 1 104 ? -19.158 -7.694 19.763 1.00 86.06 104 GLU A N 1
ATOM 756 C CA . GLU A 1 104 ? -18.619 -7.159 18.518 1.00 86.06 104 GLU A CA 1
ATOM 757 C C . GLU A 1 104 ? -17.255 -6.496 18.717 1.00 86.06 104 GLU A C 1
ATOM 759 O O . GLU A 1 104 ? -16.337 -6.769 17.944 1.00 86.06 104 GLU A O 1
ATOM 764 N N . ALA A 1 105 ? -17.066 -5.738 19.799 1.00 86.25 105 ALA A N 1
ATOM 765 C CA . ALA A 1 105 ? -15.769 -5.165 20.156 1.00 86.25 105 ALA A CA 1
ATOM 766 C C . ALA A 1 105 ? -14.689 -6.233 20.354 1.00 86.25 105 ALA A C 1
ATOM 768 O O . ALA A 1 105 ? -13.583 -6.099 19.824 1.00 86.25 105 ALA A O 1
ATOM 769 N N . VAL A 1 106 ? -15.013 -7.331 21.044 1.00 90.75 106 VAL A N 1
ATOM 770 C CA . VAL A 1 106 ? -14.090 -8.462 21.216 1.00 90.75 106 VAL A CA 1
ATOM 771 C C . VAL A 1 106 ? -13.778 -9.130 19.876 1.00 90.75 106 VAL A C 1
ATOM 773 O O . VAL A 1 106 ? -12.613 -9.445 19.614 1.00 90.75 106 VAL A O 1
ATOM 776 N N . ARG A 1 107 ? -14.774 -9.312 18.996 1.00 89.38 107 ARG A N 1
ATOM 777 C CA . ARG A 1 107 ? -14.550 -9.855 17.643 1.00 89.38 107 ARG A CA 1
ATOM 778 C C . ARG A 1 107 ? -13.609 -8.960 16.837 1.00 89.38 107 ARG A C 1
ATOM 780 O O . ARG A 1 107 ? -12.590 -9.452 16.360 1.00 89.38 107 ARG A O 1
ATOM 787 N N . SER A 1 108 ? -13.871 -7.653 16.781 1.00 85.69 108 SER A N 1
ATOM 788 C CA . SER A 1 108 ? -13.017 -6.695 16.069 1.00 85.69 108 SER A CA 1
ATOM 789 C C . SER A 1 108 ? -11.591 -6.647 16.626 1.00 85.69 108 SER A C 1
ATOM 791 O O . SER A 1 108 ? -10.638 -6.654 15.851 1.00 85.69 108 SER A O 1
ATOM 793 N N . ALA A 1 109 ? -11.414 -6.654 17.952 1.00 86.81 109 ALA A N 1
ATOM 794 C CA . ALA A 1 109 ? -10.088 -6.707 18.576 1.00 86.81 109 ALA A CA 1
ATOM 795 C C . ALA A 1 10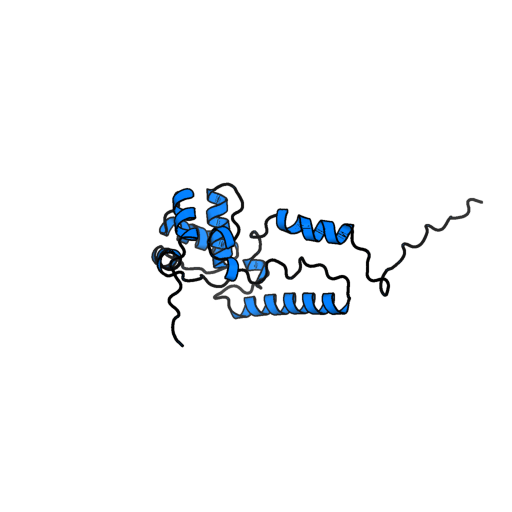9 ? -9.342 -8.011 18.241 1.00 86.81 109 ALA A C 1
ATOM 797 O O . ALA A 1 109 ? -8.132 -8.006 18.003 1.00 86.81 109 ALA A O 1
ATOM 798 N N . THR A 1 110 ? -10.066 -9.129 18.173 1.00 89.19 110 THR A N 1
ATOM 799 C CA . THR A 1 110 ? -9.497 -10.423 17.787 1.00 89.19 110 THR A CA 1
ATOM 800 C C . THR A 1 110 ? -9.072 -10.426 16.320 1.00 89.19 110 THR A C 1
ATOM 802 O O . THR A 1 110 ? -7.992 -10.920 15.997 1.00 89.19 110 THR A O 1
ATOM 805 N N . ASP A 1 111 ? -9.881 -9.856 15.429 1.00 85.12 111 ASP A N 1
ATOM 806 C CA . ASP A 1 111 ? -9.554 -9.763 14.006 1.00 85.12 111 ASP A CA 1
ATOM 807 C C . ASP A 1 111 ? -8.359 -8.836 13.765 1.00 85.12 111 ASP A C 1
ATOM 809 O O . ASP A 1 111 ? -7.435 -9.221 13.050 1.00 85.12 111 ASP A O 1
ATOM 813 N N . LEU A 1 112 ? -8.293 -7.693 14.460 1.00 81.25 112 LEU A N 1
ATOM 814 C CA . LEU A 1 112 ? -7.111 -6.821 14.496 1.00 81.25 112 LEU A CA 1
ATOM 815 C C . LEU A 1 112 ? -5.843 -7.587 14.902 1.00 81.25 112 LEU A C 1
ATOM 817 O O . LEU A 1 112 ? -4.796 -7.456 14.263 1.00 81.25 112 LEU A O 1
ATOM 821 N N . TYR A 1 113 ? -5.935 -8.399 15.957 1.00 82.75 113 TYR A N 1
ATOM 822 C CA . TYR A 1 113 ? -4.813 -9.193 16.452 1.00 82.75 113 TYR A CA 1
ATOM 823 C C . TYR A 1 113 ? -4.382 -10.277 15.455 1.00 82.75 113 TYR A C 1
ATOM 825 O O . TYR A 1 113 ? -3.192 -10.440 15.178 1.00 82.75 113 TYR A O 1
ATOM 833 N N . ARG A 1 114 ? -5.338 -11.006 14.869 1.00 82.25 114 ARG A N 1
ATOM 834 C CA . ARG A 1 114 ? -5.062 -12.024 13.842 1.00 82.25 114 ARG A CA 1
ATOM 835 C C . ARG A 1 114 ? -4.404 -11.413 12.613 1.00 82.25 114 ARG A C 1
ATOM 837 O O . ARG A 1 114 ? -3.464 -12.008 12.083 1.00 82.25 114 ARG A O 1
ATOM 844 N N . LEU A 1 115 ? -4.875 -10.243 12.187 1.00 75.00 115 LEU A N 1
ATOM 845 C CA . LEU A 1 115 ? -4.306 -9.517 11.063 1.00 75.00 115 LEU A CA 1
ATOM 846 C C . LEU A 1 115 ? -2.849 -9.140 11.374 1.00 75.00 115 LEU A C 1
ATOM 848 O O . LEU A 1 115 ? -1.977 -9.433 10.559 1.00 75.00 115 LEU A O 1
ATOM 852 N N . ASP A 1 116 ? -2.553 -8.615 12.574 1.00 76.38 116 ASP A N 1
ATOM 853 C CA . ASP A 1 116 ? -1.172 -8.314 12.996 1.00 76.38 116 ASP A CA 1
ATOM 854 C C . ASP A 1 116 ? -0.262 -9.546 12.915 1.00 76.38 116 ASP A C 1
ATOM 856 O O . ASP A 1 116 ? 0.826 -9.492 12.333 1.00 76.38 116 ASP A O 1
ATOM 860 N N . LEU A 1 117 ? -0.737 -10.684 13.432 1.00 74.50 117 LEU A N 1
ATOM 861 C CA . LEU A 1 117 ? -0.005 -11.949 13.402 1.00 74.50 117 LEU A CA 1
ATOM 862 C C . LEU A 1 117 ? 0.211 -12.496 11.986 1.00 74.50 117 LEU A C 1
ATOM 864 O O . LEU A 1 117 ? 1.251 -13.107 11.728 1.00 74.50 117 LEU A O 1
ATOM 868 N N . ALA A 1 118 ? -0.753 -12.321 11.079 1.00 69.31 118 ALA A N 1
ATOM 869 C CA . ALA A 1 118 ? -0.622 -12.747 9.688 1.00 69.31 118 ALA A CA 1
ATOM 870 C C . ALA A 1 118 ? 0.495 -11.968 8.974 1.00 69.31 118 ALA A C 1
ATOM 872 O O . ALA A 1 118 ? 1.307 -12.566 8.264 1.00 69.31 118 ALA A O 1
ATOM 873 N N . GLY A 1 119 ? 0.613 -10.662 9.244 1.00 64.31 119 GLY A N 1
ATOM 874 C CA . GLY A 1 119 ? 1.701 -9.828 8.723 1.00 64.31 119 GLY A CA 1
ATOM 875 C C . GLY A 1 119 ? 3.088 -10.285 9.152 1.00 64.31 119 GLY A C 1
ATOM 876 O O . GLY A 1 119 ? 4.002 -10.312 8.331 1.00 64.31 119 GLY A O 1
ATOM 877 N N . ARG A 1 120 ? 3.234 -10.724 10.409 1.00 64.62 120 ARG A N 1
ATOM 878 C CA . ARG A 1 120 ? 4.520 -11.213 10.935 1.00 64.62 120 ARG A CA 1
ATOM 879 C C . ARG A 1 120 ? 5.005 -12.497 10.260 1.00 64.62 120 ARG A C 1
ATOM 881 O O . ARG A 1 120 ? 6.205 -12.744 10.235 1.00 64.62 120 ARG A O 1
ATOM 888 N N . ARG A 1 121 ? 4.095 -13.325 9.731 1.00 59.59 121 ARG A N 1
ATOM 889 C CA . ARG A 1 121 ? 4.437 -14.607 9.082 1.00 59.59 121 ARG A CA 1
ATOM 890 C C . ARG A 1 121 ? 4.737 -14.478 7.587 1.00 59.59 121 ARG A C 1
ATOM 892 O O . ARG A 1 121 ? 5.444 -15.322 7.050 1.00 59.59 121 ARG A O 1
ATOM 899 N N . GLY A 1 122 ? 4.195 -13.458 6.916 1.00 55.62 122 GLY A N 1
ATOM 900 C CA . GLY A 1 122 ? 4.324 -13.268 5.464 1.00 55.62 122 GLY A CA 1
ATOM 901 C C . GLY A 1 122 ? 5.468 -12.351 5.010 1.00 55.62 122 GLY A C 1
ATOM 902 O O . GLY A 1 122 ? 5.703 -12.231 3.809 1.00 55.62 122 GLY A O 1
ATOM 903 N N . GLY A 1 123 ? 6.162 -11.675 5.931 1.00 54.78 123 GLY A N 1
ATOM 904 C CA . GLY A 1 123 ? 7.202 -10.696 5.607 1.00 54.78 123 GLY A CA 1
ATOM 905 C C . GLY A 1 123 ? 8.596 -11.305 5.431 1.00 54.78 123 GLY A C 1
ATOM 906 O O . GLY A 1 123 ? 9.155 -11.893 6.354 1.00 54.78 123 GLY A O 1
ATOM 907 N N . THR A 1 124 ? 9.213 -11.098 4.267 1.00 49.38 124 THR A N 1
ATOM 908 C CA . THR A 1 124 ? 10.651 -11.321 4.068 1.00 49.38 124 THR A CA 1
ATOM 909 C C . THR A 1 124 ? 11.451 -10.232 4.787 1.00 49.38 124 THR A C 1
ATOM 911 O O . THR A 1 124 ? 11.669 -9.156 4.235 1.00 49.38 124 THR A O 1
ATOM 914 N N . GLY A 1 125 ? 11.900 -10.524 6.009 1.00 48.09 125 GLY A N 1
ATOM 915 C CA . GLY A 1 125 ? 12.933 -9.761 6.717 1.00 48.09 125 GLY A CA 1
ATOM 916 C C . GLY A 1 125 ? 12.446 -8.457 7.354 1.00 48.09 125 GLY A C 1
ATOM 917 O O . GLY A 1 125 ? 12.404 -7.416 6.704 1.00 48.09 125 GLY A O 1
ATOM 918 N N . GLY A 1 126 ? 12.143 -8.531 8.651 1.00 51.59 126 GLY A N 1
ATOM 919 C CA . GLY A 1 126 ? 11.795 -7.398 9.512 1.00 51.59 126 GLY A CA 1
ATOM 920 C C . GLY A 1 126 ? 10.619 -7.772 10.410 1.00 51.59 126 GLY A C 1
ATOM 921 O O . GLY A 1 126 ? 9.499 -7.876 9.929 1.00 51.59 126 GLY A O 1
ATOM 922 N N . GLY A 1 127 ? 10.871 -8.028 11.698 1.00 51.12 127 GLY A N 1
ATOM 923 C CA . GLY A 1 127 ? 9.896 -8.537 12.678 1.00 51.12 127 GLY A CA 1
ATOM 924 C C . GLY A 1 127 ? 8.797 -7.549 13.098 1.00 51.12 127 GLY A C 1
ATOM 925 O O . GLY A 1 127 ? 8.497 -7.449 14.284 1.00 51.12 127 GLY A O 1
ATOM 926 N N . GLY A 1 128 ? 8.225 -6.806 12.151 1.00 57.19 128 GLY A N 1
ATOM 927 C CA . GLY A 1 128 ? 7.091 -5.912 12.364 1.00 57.19 128 GLY A CA 1
ATOM 928 C C . GLY A 1 128 ? 5.771 -6.572 11.967 1.00 57.19 128 GLY A C 1
ATOM 929 O O . GLY A 1 128 ? 5.712 -7.348 11.014 1.00 57.19 128 GLY A O 1
ATOM 930 N N . GLY A 1 129 ? 4.705 -6.281 12.709 1.00 63.81 129 GLY A N 1
ATOM 931 C CA . GLY A 1 129 ? 3.350 -6.680 12.326 1.00 63.81 129 GLY A CA 1
ATOM 932 C C . GLY A 1 129 ? 2.823 -5.872 11.135 1.00 63.81 129 GLY A C 1
ATOM 933 O O . GLY A 1 129 ? 3.497 -4.957 10.649 1.00 63.81 129 GLY A O 1
ATOM 934 N N . ILE A 1 130 ? 1.612 -6.173 10.646 1.00 67.75 130 ILE A N 1
ATOM 935 C CA . ILE A 1 130 ? 1.033 -5.460 9.482 1.00 67.75 130 ILE A CA 1
ATOM 936 C C . ILE A 1 130 ? 1.035 -3.940 9.681 1.00 67.75 130 ILE A C 1
ATOM 938 O O . ILE A 1 130 ? 1.206 -3.188 8.723 1.00 67.75 130 ILE A O 1
ATOM 942 N N . TRP A 1 131 ? 0.865 -3.487 10.928 1.00 66.38 131 TRP A N 1
ATOM 943 C CA . TRP A 1 131 ? 0.632 -2.087 11.253 1.00 66.38 131 TRP A CA 1
ATOM 944 C C . TRP A 1 131 ? 1.898 -1.247 11.086 1.00 66.38 131 TRP A C 1
ATOM 946 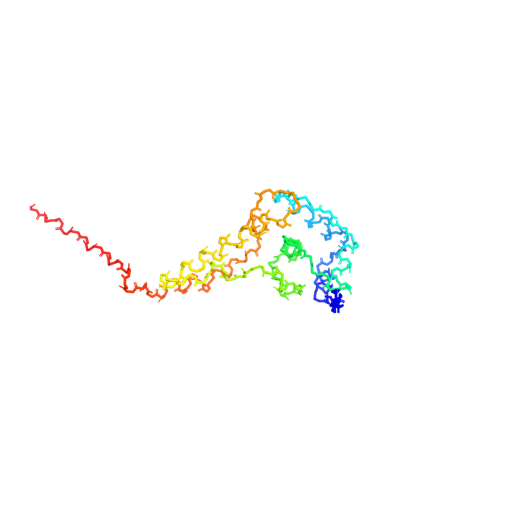O O . TRP A 1 131 ? 1.805 -0.102 10.652 1.00 66.38 131 TRP A O 1
ATOM 956 N N . GLN A 1 132 ? 3.090 -1.822 11.307 1.00 64.44 132 GLN A N 1
ATOM 957 C CA . GLN A 1 132 ? 4.356 -1.161 10.952 1.00 64.44 132 GLN A CA 1
ATOM 958 C C . GLN A 1 132 ? 4.483 -0.950 9.440 1.00 64.44 132 GLN A C 1
ATOM 960 O O . GLN A 1 132 ? 4.996 0.072 8.990 1.00 64.44 132 GLN A O 1
ATOM 965 N N . SER A 1 133 ? 3.989 -1.901 8.651 1.00 59.03 133 SER A N 1
ATOM 966 C CA . SER A 1 133 ? 3.983 -1.813 7.191 1.00 59.03 133 SER A CA 1
ATOM 967 C C . SER A 1 133 ? 2.983 -0.762 6.681 1.00 59.03 133 SER A C 1
ATOM 969 O O . SER A 1 133 ? 3.252 -0.101 5.677 1.00 59.03 133 SER A O 1
ATOM 971 N N . LEU A 1 134 ? 1.866 -0.569 7.392 1.00 62.75 134 LEU A N 1
ATOM 972 C CA . LEU A 1 134 ? 0.801 0.381 7.048 1.00 62.75 134 LEU A CA 1
ATOM 973 C C . LEU A 1 134 ? 1.028 1.802 7.591 1.00 62.75 134 LEU A C 1
ATOM 975 O O . LEU A 1 134 ? 0.433 2.745 7.063 1.00 62.75 134 LEU A O 1
ATOM 979 N N . ALA A 1 135 ? 1.892 1.985 8.595 1.00 53.38 135 ALA A N 1
ATOM 980 C CA . ALA A 1 135 ? 2.182 3.284 9.203 1.00 53.38 135 ALA A CA 1
ATOM 981 C C . ALA A 1 135 ? 2.557 4.339 8.139 1.00 53.38 135 ALA A C 1
ATOM 983 O O . ALA A 1 135 ? 3.524 4.184 7.392 1.00 53.38 135 ALA A O 1
ATOM 984 N N . GLY A 1 136 ? 1.753 5.404 8.044 1.00 51.84 136 GLY A N 1
ATOM 985 C CA . GLY A 1 136 ? 1.884 6.469 7.037 1.00 51.84 136 GLY A CA 1
ATOM 986 C C . GLY A 1 136 ? 0.979 6.336 5.804 1.00 51.84 136 GLY A C 1
ATOM 987 O O . GLY A 1 136 ? 1.131 7.117 4.871 1.00 51.84 136 GLY A O 1
ATOM 988 N N . SER A 1 137 ? 0.057 5.368 5.785 1.00 57.84 137 SER A N 1
ATOM 989 C CA . SER A 1 137 ? -0.851 5.119 4.646 1.00 57.84 137 SER A CA 1
ATOM 990 C C . SER A 1 137 ? -2.313 5.494 4.925 1.00 57.84 137 SER A C 1
ATOM 992 O O . SER A 1 137 ? -3.145 5.432 4.025 1.00 57.84 137 SER A O 1
ATOM 994 N N . PHE A 1 138 ? -2.627 5.914 6.155 1.00 62.03 138 PHE A N 1
ATOM 995 C CA . PHE A 1 138 ? -3.960 6.381 6.531 1.00 62.03 138 PHE A CA 1
ATOM 996 C C . PHE A 1 138 ? -4.115 7.870 6.219 1.00 62.03 138 PHE A C 1
ATOM 998 O O . PHE A 1 138 ? -3.347 8.701 6.705 1.00 62.03 138 PHE A O 1
ATOM 1005 N N . ALA A 1 139 ? -5.133 8.216 5.432 1.00 66.38 139 ALA A N 1
ATOM 1006 C CA . ALA A 1 139 ? -5.553 9.602 5.279 1.00 66.38 139 ALA A CA 1
ATOM 1007 C C . ALA A 1 139 ? -6.276 10.066 6.555 1.00 66.38 139 ALA A C 1
ATOM 1009 O O . ALA A 1 139 ? -7.119 9.342 7.078 1.00 66.38 139 ALA A O 1
ATOM 1010 N N . VAL A 1 140 ? -6.010 11.291 7.026 1.00 67.12 140 VAL A N 1
ATOM 1011 C CA . VAL A 1 140 ? -6.714 11.880 8.189 1.00 67.12 140 VAL A CA 1
ATOM 1012 C C . VAL A 1 140 ? -8.235 11.877 7.985 1.00 67.12 140 VAL A C 1
ATOM 1014 O O . VAL A 1 140 ? -8.986 11.656 8.929 1.00 67.12 140 VAL A O 1
ATOM 1017 N N . SER A 1 141 ? -8.700 12.035 6.743 1.00 68.06 141 SER A N 1
ATOM 1018 C CA . SER A 1 141 ? -10.123 11.973 6.394 1.00 68.06 141 SER A CA 1
ATOM 1019 C C . SER A 1 141 ? -10.783 10.627 6.708 1.00 68.06 141 SER A C 1
ATOM 1021 O O . SER A 1 141 ? -11.979 10.608 6.984 1.00 68.06 141 SER A O 1
ATOM 1023 N N . ALA A 1 142 ? -10.030 9.521 6.743 1.00 73.25 142 ALA A N 1
ATOM 1024 C CA . ALA A 1 142 ? -10.566 8.211 7.117 1.00 73.25 142 ALA A CA 1
ATOM 1025 C C . ALA A 1 142 ? -11.087 8.186 8.567 1.00 73.25 142 ALA A C 1
ATOM 1027 O O . ALA A 1 142 ? -11.957 7.383 8.892 1.00 73.25 142 ALA A O 1
ATOM 1028 N N . TYR A 1 143 ? -10.616 9.100 9.428 1.00 76.12 143 TYR A N 1
ATOM 1029 C CA . TYR A 1 143 ? -11.083 9.221 10.809 1.00 76.12 143 TYR A CA 1
ATOM 1030 C C . TYR A 1 143 ? -12.391 10.009 10.964 1.00 76.12 143 TYR A C 1
ATOM 1032 O O . TYR A 1 143 ? -12.989 9.970 12.037 1.00 76.12 143 TYR A O 1
ATOM 1040 N N . ALA A 1 144 ? -12.879 10.705 9.932 1.00 81.81 144 ALA A N 1
ATOM 1041 C CA . ALA A 1 144 ? -14.041 11.589 10.069 1.00 81.81 144 ALA A CA 1
ATOM 1042 C C . ALA A 1 144 ? -15.326 10.829 10.450 1.00 81.81 144 ALA A C 1
ATOM 1044 O O . ALA A 1 144 ? -16.010 11.172 11.417 1.00 81.81 144 ALA A O 1
ATOM 1045 N N . THR A 1 145 ? -15.645 9.759 9.724 1.00 81.19 145 THR A N 1
ATOM 1046 C CA . THR A 1 145 ? -16.796 8.894 10.015 1.00 81.19 145 THR A CA 1
ATOM 1047 C C . THR A 1 145 ? -16.687 8.182 11.367 1.00 81.19 145 THR A C 1
ATOM 1049 O O . THR A 1 145 ? -17.644 8.246 12.137 1.00 81.19 145 THR A O 1
ATOM 1052 N N . PRO A 1 146 ? -15.569 7.526 11.722 1.00 81.31 146 PRO A N 1
ATOM 1053 C CA . PRO A 1 146 ? -15.482 6.849 13.010 1.00 81.31 146 PRO A CA 1
ATOM 1054 C C . PRO A 1 146 ? -15.457 7.817 14.200 1.00 81.31 146 PRO A C 1
ATOM 1056 O O . PRO A 1 146 ? -16.129 7.556 15.194 1.00 81.31 146 PRO A O 1
ATOM 1059 N N . ALA A 1 147 ? -14.793 8.975 14.089 1.00 84.31 147 ALA A N 1
ATOM 1060 C CA . ALA A 1 147 ? -14.820 9.998 15.136 1.00 84.31 147 ALA A CA 1
ATOM 1061 C C . ALA A 1 147 ? -16.226 10.586 15.326 1.00 84.31 147 ALA A C 1
ATOM 1063 O O . ALA A 1 147 ? -16.696 10.709 16.456 1.00 84.31 147 ALA A O 1
ATOM 1064 N N . SER A 1 148 ? -16.926 10.906 14.231 1.00 84.94 148 SER A N 1
ATOM 1065 C CA . SER A 1 148 ? -18.307 11.397 14.315 1.00 84.94 148 SER A CA 1
ATOM 1066 C C . SER A 1 148 ? -19.235 10.356 14.935 1.00 84.94 148 SER A C 1
ATOM 1068 O O . SER A 1 148 ? -19.956 10.683 15.873 1.00 84.94 148 SER A O 1
ATOM 1070 N N . ARG A 1 149 ? -19.165 9.090 14.499 1.00 83.00 149 ARG A N 1
ATOM 1071 C CA . ARG A 1 149 ? -19.939 7.986 15.092 1.00 83.00 149 ARG A CA 1
ATOM 1072 C C . ARG A 1 149 ? -19.652 7.805 16.577 1.00 83.00 149 ARG A C 1
ATOM 1074 O O . ARG A 1 149 ? -20.594 7.592 17.337 1.00 83.00 149 ARG A O 1
ATOM 1081 N N . TRP A 1 150 ? -18.388 7.906 16.988 1.00 83.44 150 TRP A N 1
ATOM 1082 C CA . TRP A 1 150 ? -17.999 7.809 18.393 1.00 83.44 150 TRP A CA 1
ATOM 1083 C C . TRP A 1 150 ? -18.644 8.908 19.245 1.00 83.44 150 TRP A C 1
ATOM 1085 O O . TRP A 1 150 ? -19.183 8.594 20.306 1.00 83.44 150 TRP A O 1
ATOM 1095 N N . LEU A 1 151 ? -18.644 10.152 18.748 1.00 85.19 151 LEU A N 1
ATOM 1096 C CA . LEU A 1 151 ? -19.198 11.322 19.435 1.00 85.19 151 LEU A CA 1
ATOM 1097 C C . LEU A 1 151 ? -20.727 11.307 19.542 1.00 85.19 151 LEU A C 1
ATOM 1099 O O . LEU A 1 151 ? -21.263 11.745 20.556 1.00 85.19 151 LEU A O 1
ATOM 1103 N N . ILE A 1 152 ? -21.430 10.854 18.501 1.00 86.00 152 ILE A N 1
ATOM 1104 C CA . ILE A 1 152 ? -22.898 10.981 18.429 1.00 86.00 152 ILE A CA 1
ATOM 1105 C C . ILE A 1 152 ? -23.649 9.725 18.873 1.00 86.00 152 ILE A C 1
ATOM 1107 O O . ILE A 1 152 ? -24.842 9.800 19.158 1.00 86.00 152 ILE A O 1
ATOM 1111 N N . SER A 1 153 ? -22.986 8.567 18.919 1.00 77.88 153 SER A N 1
ATOM 1112 C CA . SER A 1 153 ? -23.640 7.314 19.311 1.00 77.88 153 SER A CA 1
ATOM 1113 C C . SER A 1 153 ? -23.503 7.088 20.821 1.00 77.88 153 SER A C 1
ATOM 1115 O O . SER A 1 153 ? -22.396 7.240 21.342 1.00 77.88 153 SER A O 1
ATOM 1117 N N . PRO A 1 154 ? -24.573 6.700 21.540 1.00 76.06 154 PRO A N 1
ATOM 1118 C CA . PRO A 1 154 ? -24.525 6.373 22.967 1.00 76.06 154 PRO A CA 1
ATOM 1119 C C . PRO A 1 154 ? -23.850 5.020 23.239 1.00 76.06 154 PRO A C 1
ATOM 1121 O O . PRO A 1 154 ? -23.751 4.157 22.365 1.00 76.06 154 PRO A O 1
ATOM 1124 N N . ALA A 1 155 ? -23.246 4.867 24.426 1.00 74.50 155 ALA A N 1
ATOM 1125 C CA . ALA A 1 155 ? -22.589 3.616 24.833 1.00 74.50 155 ALA A CA 1
ATOM 1126 C C . ALA A 1 155 ? -23.632 2.512 25.024 1.00 74.50 155 ALA A C 1
ATOM 1128 O O . ALA A 1 155 ? -24.801 2.816 25.256 1.00 74.50 155 ALA A O 1
ATOM 1129 N N . ASP A 1 156 ? -23.214 1.250 24.926 1.00 77.12 156 ASP A N 1
ATOM 1130 C CA . ASP A 1 156 ? -24.087 0.140 25.298 1.00 77.12 156 ASP A CA 1
ATOM 1131 C C . ASP A 1 156 ? -24.547 0.338 26.749 1.00 77.12 156 ASP A C 1
ATOM 1133 O O . ASP A 1 156 ? -23.736 0.479 27.669 1.00 77.12 156 ASP A O 1
ATOM 1137 N N . GLY A 1 157 ? -25.867 0.413 26.930 1.00 74.25 157 GLY A N 1
ATOM 1138 C CA . GLY A 1 157 ? -26.493 0.720 28.212 1.00 74.25 157 GLY A CA 1
ATOM 1139 C C . GLY A 1 157 ? -26.185 -0.309 29.299 1.00 74.25 157 GLY A C 1
ATOM 1140 O O . GLY A 1 157 ? -26.249 0.028 30.475 1.00 74.25 157 GLY A O 1
ATOM 1141 N N . SER A 1 158 ? -25.792 -1.531 28.926 1.00 78.38 158 SER A N 1
ATOM 1142 C CA . SER A 1 158 ? -25.368 -2.567 29.874 1.00 78.38 158 SER A CA 1
ATOM 1143 C C . SER A 1 158 ? -24.017 -2.270 30.539 1.00 78.38 158 SER A C 1
ATOM 1145 O O . SER A 1 158 ? -23.748 -2.763 31.635 1.00 78.38 158 SER A O 1
ATOM 1147 N N . VAL A 1 159 ? -23.173 -1.449 29.905 1.00 76.88 159 VAL A N 1
ATOM 1148 C CA . VAL A 1 159 ? -21.816 -1.107 30.370 1.00 76.88 159 VAL A CA 1
ATOM 1149 C C . VAL A 1 159 ? -21.601 0.391 30.589 1.00 76.88 159 VAL A C 1
ATOM 1151 O O . VAL A 1 159 ? -20.552 0.791 31.104 1.00 76.88 159 VAL A O 1
ATOM 1154 N N . ALA A 1 160 ? -22.574 1.227 30.219 1.00 76.50 160 ALA A N 1
ATOM 1155 C CA . ALA A 1 160 ? -22.517 2.670 30.396 1.00 76.50 160 ALA A CA 1
ATOM 1156 C C . ALA A 1 160 ? -22.307 3.031 31.877 1.00 76.50 160 ALA A C 1
ATOM 1158 O O . ALA A 1 160 ? -23.035 2.591 32.765 1.00 76.50 160 ALA A O 1
ATOM 1159 N N . ARG A 1 161 ? -21.285 3.848 32.147 1.00 74.62 161 ARG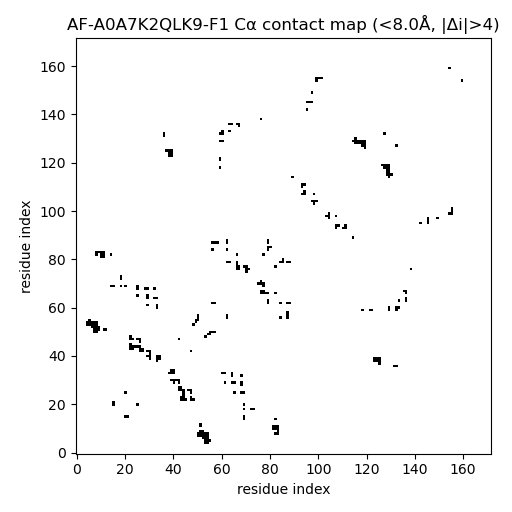 A N 1
ATOM 1160 C CA . ARG A 1 161 ? -21.049 4.441 33.466 1.00 74.62 161 ARG A CA 1
ATOM 1161 C C . ARG A 1 161 ? -21.571 5.865 33.432 1.00 74.62 161 ARG A C 1
ATOM 1163 O O . ARG A 1 161 ? -21.073 6.673 32.650 1.00 74.62 161 ARG A O 1
ATOM 1170 N N . GLU A 1 162 ? -22.551 6.177 34.270 1.00 73.38 162 GLU A N 1
ATOM 1171 C CA . GLU A 1 162 ? -22.913 7.573 34.487 1.00 73.38 162 GLU A CA 1
ATOM 1172 C C . GLU A 1 162 ? -21.758 8.291 35.200 1.00 73.38 162 GLU A C 1
ATOM 1174 O O . GLU A 1 162 ? -21.160 7.727 36.126 1.00 73.38 162 GLU A O 1
ATOM 1179 N N . PRO A 1 163 ? -21.400 9.516 34.778 1.00 66.75 163 PRO A N 1
ATOM 1180 C CA . PRO A 1 163 ? -20.445 10.316 35.524 1.00 66.75 163 PRO A CA 1
ATOM 1181 C C . PRO A 1 163 ? -21.020 10.576 36.919 1.00 66.75 163 PRO A C 1
ATOM 1183 O O . PRO A 1 163 ? -22.123 11.103 37.057 1.00 66.75 163 PRO A O 1
ATOM 1186 N N . ALA A 1 164 ? -20.276 10.193 37.958 1.00 68.81 164 ALA A N 1
ATOM 1187 C CA . ALA A 1 164 ? -20.670 10.467 39.333 1.00 68.81 164 ALA A CA 1
ATOM 1188 C C . ALA A 1 164 ? -20.861 11.980 39.510 1.00 68.81 164 ALA A C 1
ATOM 1190 O O . ALA A 1 164 ? -19.966 12.764 39.181 1.00 68.81 164 ALA A O 1
ATOM 1191 N N . ALA A 1 165 ? -22.029 12.388 40.011 1.00 69.69 165 ALA A N 1
ATOM 1192 C CA . ALA A 1 165 ? -22.306 13.789 40.289 1.00 69.69 165 ALA A CA 1
ATOM 1193 C C . ALA A 1 165 ? -21.219 14.354 41.226 1.00 69.69 165 ALA A C 1
ATOM 1195 O O . ALA A 1 165 ? -20.853 13.678 42.195 1.00 69.69 165 ALA A O 1
ATOM 1196 N N . PRO A 1 166 ? -20.686 15.564 40.964 1.00 65.12 166 PRO A N 1
ATOM 1197 C CA . PRO A 1 166 ? -19.701 16.169 41.849 1.00 65.12 166 PRO A CA 1
ATOM 1198 C C . PRO A 1 166 ? -20.309 16.271 43.248 1.00 65.12 166 PRO A C 1
ATOM 1200 O O . PRO A 1 166 ? -21.394 16.839 43.415 1.00 65.12 166 PRO A O 1
ATOM 1203 N N . SER A 1 167 ? -19.643 15.685 44.249 1.00 67.19 167 SER A N 1
ATOM 1204 C CA . SER A 1 167 ? -20.138 15.770 45.616 1.00 67.19 167 SER A CA 1
ATOM 1205 C C . SER A 1 167 ? -20.138 17.244 46.012 1.00 67.19 167 SER A C 1
ATOM 1207 O O . SER A 1 167 ? -19.122 17.939 45.968 1.00 67.19 167 SER A O 1
ATOM 1209 N N . ARG A 1 168 ? -21.324 17.759 46.335 1.00 59.44 168 ARG A N 1
ATOM 1210 C CA . ARG A 1 168 ? -21.463 19.066 46.965 1.00 59.44 168 ARG A CA 1
ATOM 1211 C C . ARG A 1 168 ? -20.847 18.927 48.354 1.00 59.44 168 ARG A C 1
ATOM 1213 O O . ARG A 1 168 ? -21.522 18.511 49.291 1.00 59.44 168 ARG A O 1
ATOM 1220 N N . ALA A 1 169 ? -19.552 19.210 48.472 1.00 59.06 169 ALA A N 1
ATOM 1221 C CA . ALA A 1 169 ? -18.934 19.445 49.764 1.00 59.06 169 ALA A CA 1
ATOM 1222 C C . ALA A 1 169 ? -19.704 20.602 50.411 1.00 59.06 169 ALA A C 1
ATOM 1224 O O . ALA A 1 169 ? -19.728 21.717 49.886 1.00 59.06 169 ALA A O 1
ATOM 1225 N N . ALA A 1 170 ? -20.426 20.286 51.483 1.00 53.00 170 ALA A N 1
ATOM 1226 C CA . ALA A 1 170 ? -21.152 21.253 52.279 1.00 53.00 170 ALA A CA 1
ATOM 1227 C C . ALA A 1 170 ? -20.147 22.279 52.817 1.00 53.00 170 ALA A C 1
ATOM 1229 O O . ALA A 1 170 ? -19.280 21.940 53.620 1.00 53.00 170 ALA A O 1
ATOM 1230 N N . ALA A 1 171 ? -20.245 23.515 52.329 1.00 48.53 171 ALA A N 1
ATOM 1231 C CA . ALA A 1 171 ? -19.656 24.661 52.997 1.00 48.53 171 ALA A CA 1
ATOM 1232 C C . ALA A 1 171 ? -20.435 24.856 54.305 1.00 48.53 171 ALA A C 1
ATOM 1234 O O . ALA A 1 171 ? -21.632 25.152 54.268 1.00 48.53 171 ALA A O 1
ATOM 1235 N N . ALA A 1 172 ? -19.763 24.572 55.419 1.00 51.81 172 ALA A N 1
ATOM 1236 C CA . ALA A 1 172 ? -20.178 24.950 56.764 1.00 51.81 172 ALA A CA 1
ATOM 1237 C C . ALA A 1 172 ? -19.716 26.380 57.063 1.00 51.81 172 ALA A C 1
ATOM 1239 O O . ALA A 1 172 ? -18.640 26.761 56.540 1.00 51.81 172 ALA A O 1
#

Solvent-accessible surface area (backbone atoms only — not comparable to full-atom values): 10025 Å² total; per-residue (Å²): 133,83,78,76,79,47,64,53,24,57,42,36,48,50,51,30,59,75,55,71,51,50,44,53,58,47,20,49,46,31,27,53,54,28,46,78,63,55,33,71,59,85,58,39,40,65,55,44,47,37,29,28,66,45,32,46,77,64,66,81,45,46,54,53,36,47,28,47,49,50,14,69,66,64,75,42,92,46,60,45,64,68,45,63,40,48,90,65,54,95,54,94,48,74,83,49,67,74,59,58,51,68,71,53,37,53,50,47,53,49,49,52,50,52,48,30,55,51,32,51,74,72,51,70,56,54,97,44,37,40,61,59,54,46,65,87,63,76,59,76,71,71,48,51,64,40,52,50,51,60,74,73,51,79,68,40,77,93,75,56,74,78,80,78,74,81,77,79,75,78,85,126

Sequence (172 aa):
MSRELREPNEKLGAVLALAGISNAGLARRVNDLGAQRGLTLRYDKTSVARWVSKGMVPQGAAPHLIAAAIGAKLGRPVPLHEIGLADADPAPEVGLAFPRDVGEAVRSATDLYRLDLAGRRGGTGGGGGIWQSLAGSFAVSAYATPASRWLISPADGSVAREPAAPSRAAAA

Secondary structure (DSSP, 8-state):
-----PPP-HHHHHHHHHTT--HHHHHHHHHHHHHHTT------HHHHHHHHHT-PPPPTTHHHHHHHHHHHHHTS---TTTTT-GGG-S-SSTTTS--SSHHHHHHHHHHHHHHHHHHHHH-SS----HHHHHTT---GGGGHHHHHHHHHSPPPTTTPPPPPPPP-----

Mean predicted aligned error: 10.91 Å

pLDDT: mean 80.32, std 14.93, range [38.31, 98.19]

Foldseek 3Di:
DDPPQDAFQVLLVVLCVVLVHQLQNLQVQLCVVCVVLQAHDDDGSVNSVCCGHRVDADAALRLLSSQVSSCVSVVHGGASVSRVNPVRPPDLCLVLQPDQDPVVVVVSVVSVVVQQVVSCVPGDGDRGGSVSSCPPRDDPVSNPVSVVCVVPPDHDPVPDDDDPDPPPPDDD